Protein AF-A0A949QBA0-F1 (afdb_monomer_lite)

Structure (mmCIF, N/CA/C/O backbone):
data_AF-A0A949QBA0-F1
#
_entry.id   AF-A0A949QBA0-F1
#
loop_
_atom_site.group_PDB
_atom_site.id
_atom_site.type_symbol
_atom_site.label_atom_id
_atom_site.label_alt_id
_atom_site.label_comp_id
_atom_site.label_asym_id
_atom_site.label_entity_id
_atom_site.label_seq_id
_atom_site.pdbx_PDB_ins_code
_atom_site.Cartn_x
_atom_site.Cartn_y
_atom_site.Cartn_z
_atom_site.occupancy
_atom_site.B_iso_or_equiv
_atom_site.auth_seq_id
_atom_site.auth_comp_id
_atom_site.auth_asym_id
_atom_site.auth_atom_id
_atom_site.pdbx_PDB_model_num
ATOM 1 N N . MET A 1 1 ? 26.876 -8.020 -15.153 1.00 51.31 1 MET A N 1
ATOM 2 C CA . MET A 1 1 ? 26.272 -6.671 -15.220 1.00 51.31 1 MET A CA 1
ATOM 3 C C . MET A 1 1 ? 24.787 -6.814 -14.903 1.00 51.31 1 MET A C 1
ATOM 5 O O . MET A 1 1 ? 24.104 -7.500 -15.654 1.00 51.31 1 MET A O 1
ATOM 9 N N . LYS A 1 2 ? 24.288 -6.302 -13.766 1.00 46.75 2 LYS A N 1
ATOM 10 C CA . LYS A 1 2 ? 22.831 -6.277 -13.529 1.00 46.75 2 LYS A CA 1
ATOM 11 C C . LYS A 1 2 ? 22.244 -5.318 -14.564 1.00 46.75 2 LYS A C 1
ATOM 13 O O . LYS A 1 2 ? 22.674 -4.169 -14.608 1.00 46.75 2 LYS A O 1
ATOM 18 N N . LYS A 1 3 ? 21.347 -5.797 -15.431 1.00 49.00 3 LYS A N 1
ATOM 19 C CA . LYS A 1 3 ? 20.605 -4.909 -16.334 1.00 49.00 3 LYS A CA 1
ATOM 20 C C . LYS A 1 3 ? 19.899 -3.869 -15.453 1.00 49.00 3 LYS A C 1
ATOM 22 O O . LYS A 1 3 ? 19.265 -4.294 -14.483 1.00 49.00 3 LYS A O 1
ATOM 27 N N . PRO A 1 4 ? 20.045 -2.558 -15.710 1.00 51.81 4 PRO A N 1
ATOM 28 C CA . PRO A 1 4 ? 19.211 -1.584 -15.030 1.00 51.81 4 PRO A CA 1
ATOM 29 C C . PRO A 1 4 ? 17.778 -1.980 -15.371 1.00 51.81 4 PRO A C 1
ATOM 31 O O . PRO A 1 4 ? 17.440 -2.111 -16.547 1.00 51.81 4 PRO A O 1
ATOM 34 N N . PHE A 1 5 ? 16.984 -2.303 -14.352 1.00 58.03 5 PHE A N 1
ATOM 35 C CA . PHE A 1 5 ? 15.542 -2.381 -14.531 1.00 58.03 5 PHE A CA 1
ATOM 36 C C . PHE A 1 5 ? 15.146 -1.063 -15.199 1.00 58.03 5 PHE A C 1
ATOM 38 O O . PHE A 1 5 ? 15.562 0.001 -14.738 1.00 58.03 5 PHE A O 1
ATOM 45 N N . ASP A 1 6 ? 14.515 -1.169 -16.362 1.00 64.69 6 ASP A N 1
ATOM 46 C CA . ASP A 1 6 ? 14.205 -0.041 -17.227 1.00 64.69 6 ASP A CA 1
ATOM 47 C C . ASP A 1 6 ? 13.470 1.066 -16.447 1.00 64.69 6 ASP A C 1
ATOM 49 O O . ASP A 1 6 ? 12.741 0.801 -15.490 1.00 64.69 6 ASP A O 1
ATOM 53 N N . ASN A 1 7 ? 13.660 2.332 -16.830 1.00 61.34 7 ASN A N 1
ATOM 54 C CA . ASN A 1 7 ? 12.917 3.447 -16.220 1.00 61.34 7 ASN A CA 1
ATOM 55 C C . ASN A 1 7 ? 11.392 3.210 -16.253 1.00 61.34 7 ASN A C 1
ATOM 57 O O . ASN A 1 7 ? 10.688 3.594 -15.323 1.00 61.34 7 ASN A O 1
ATOM 61 N N . ASN A 1 8 ? 10.922 2.463 -17.254 1.00 69.69 8 ASN A N 1
ATOM 62 C CA . ASN A 1 8 ? 9.539 2.034 -17.421 1.00 69.69 8 ASN A CA 1
ATOM 63 C C . ASN A 1 8 ? 8.998 1.251 -16.201 1.00 69.69 8 ASN A C 1
ATOM 65 O O . ASN A 1 8 ? 7.884 1.486 -15.743 1.00 69.69 8 ASN A O 1
ATOM 69 N N . SER A 1 9 ? 9.798 0.374 -15.583 1.00 79.31 9 SER A N 1
ATOM 70 C CA . SER A 1 9 ? 9.400 -0.359 -14.367 1.00 79.31 9 SER A CA 1
ATOM 71 C C . SER A 1 9 ? 9.242 0.545 -13.139 1.00 79.31 9 SER A C 1
ATOM 73 O O . SER A 1 9 ? 8.511 0.214 -12.201 1.00 79.31 9 SER A O 1
ATOM 75 N N . ILE A 1 10 ? 9.960 1.672 -13.097 1.00 85.75 10 ILE A N 1
ATOM 76 C CA . ILE A 1 10 ? 9.834 2.662 -12.022 1.00 85.75 10 ILE A CA 1
ATOM 77 C C . ILE A 1 10 ? 8.558 3.476 -12.207 1.00 85.75 10 ILE A C 1
ATOM 79 O O . ILE A 1 10 ? 7.810 3.636 -11.244 1.00 85.75 10 ILE A O 1
ATOM 83 N N . GLU A 1 11 ? 8.295 3.922 -13.431 1.00 88.44 11 GLU A N 1
ATOM 84 C CA . GLU A 1 11 ? 7.098 4.682 -13.800 1.00 88.44 11 GLU A CA 1
ATOM 85 C C . GLU A 1 11 ? 5.824 3.875 -13.522 1.00 88.44 11 GLU A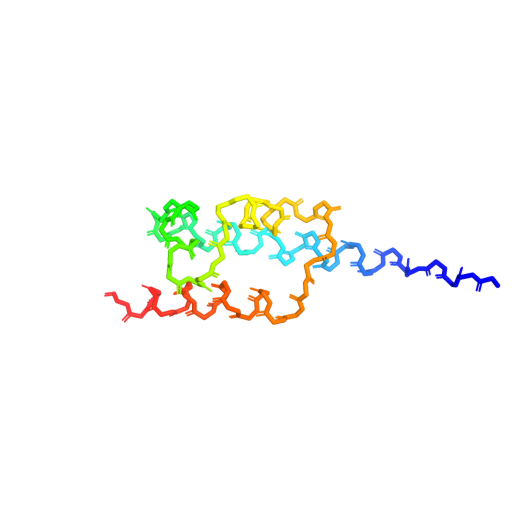 C 1
ATOM 87 O O . GLU A 1 11 ? 4.987 4.317 -12.735 1.00 88.44 11 GLU A O 1
ATOM 92 N N . ILE A 1 12 ? 5.746 2.629 -14.009 1.00 88.81 12 ILE A N 1
ATOM 93 C CA . ILE A 1 12 ? 4.606 1.724 -13.767 1.00 88.81 12 ILE A CA 1
ATOM 94 C C . ILE A 1 12 ? 4.339 1.537 -12.267 1.00 88.81 12 ILE A C 1
ATOM 96 O O . ILE A 1 12 ? 3.191 1.507 -11.819 1.00 88.81 12 ILE A O 1
ATOM 100 N N . ARG A 1 13 ? 5.395 1.413 -11.455 1.00 89.56 13 ARG A N 1
ATOM 101 C CA . ARG A 1 13 ? 5.252 1.251 -10.002 1.00 89.56 13 ARG A CA 1
ATOM 102 C C . ARG A 1 13 ? 4.665 2.501 -9.348 1.00 89.56 13 ARG A C 1
ATOM 104 O O . ARG A 1 13 ? 3.846 2.368 -8.440 1.00 89.56 13 ARG A O 1
ATOM 111 N N . ILE A 1 14 ? 5.098 3.687 -9.771 1.00 92.50 14 ILE A N 1
ATOM 112 C CA . ILE A 1 14 ? 4.595 4.963 -9.250 1.00 92.50 14 IL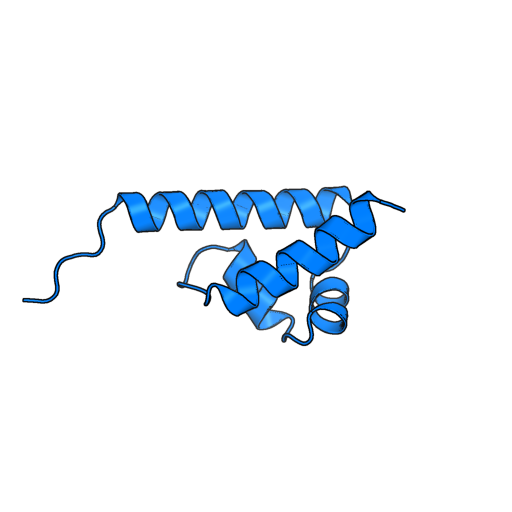E A CA 1
ATOM 113 C C . ILE A 1 14 ? 3.126 5.148 -9.642 1.00 92.50 14 ILE A C 1
ATOM 115 O O . ILE A 1 14 ? 2.313 5.502 -8.790 1.00 92.50 14 ILE A O 1
ATOM 119 N N . GLU A 1 15 ? 2.770 4.847 -10.891 1.00 93.69 15 GLU A N 1
ATOM 120 C CA . GLU A 1 15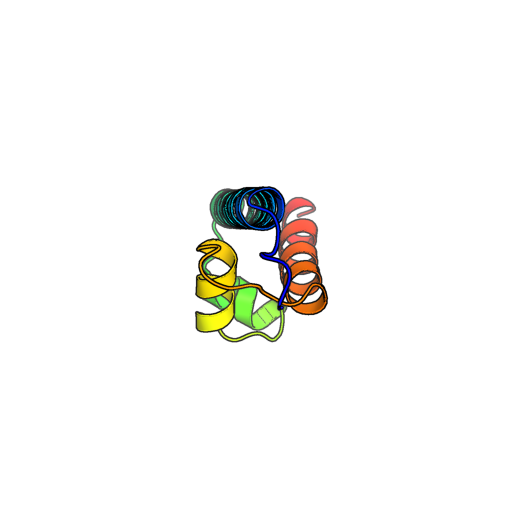 ? 1.387 4.914 -11.371 1.00 93.69 15 GLU A CA 1
ATOM 121 C C . GLU A 1 15 ? 0.468 3.964 -10.596 1.00 93.69 15 GLU A C 1
ATOM 123 O O . GLU A 1 15 ? -0.589 4.374 -10.112 1.00 93.69 15 GLU A O 1
ATOM 128 N N . LEU A 1 16 ? 0.897 2.714 -10.397 1.00 94.00 16 LEU A N 1
ATOM 129 C CA . LEU A 1 16 ? 0.138 1.734 -9.622 1.00 94.00 16 LEU A CA 1
ATOM 130 C C . LEU A 1 16 ? -0.033 2.166 -8.158 1.00 94.00 16 LEU A C 1
ATOM 132 O O . LEU A 1 16 ? -1.120 2.038 -7.595 1.00 94.00 16 LEU A O 1
ATOM 136 N N . ALA A 1 17 ? 1.026 2.692 -7.541 1.00 95.94 17 ALA A N 1
ATOM 137 C CA . ALA A 1 17 ? 0.982 3.207 -6.177 1.00 95.94 17 ALA A CA 1
ATOM 138 C C . ALA A 1 17 ? -0.026 4.361 -6.038 1.00 95.94 17 ALA A C 1
ATOM 140 O O . ALA A 1 17 ? -0.869 4.345 -5.138 1.00 95.94 17 ALA A O 1
ATOM 141 N N . ALA A 1 18 ? 0.012 5.318 -6.971 1.00 96.69 18 ALA A N 1
ATOM 142 C CA . ALA A 1 18 ? -0.914 6.445 -7.014 1.00 96.69 18 ALA A CA 1
ATOM 143 C C . ALA A 1 18 ? -2.368 5.994 -7.229 1.00 96.69 18 ALA A C 1
ATOM 145 O O . ALA A 1 18 ? -3.277 6.523 -6.586 1.00 96.69 18 ALA A O 1
ATOM 146 N N . TYR A 1 19 ? -2.591 4.993 -8.087 1.00 96.62 19 TYR A N 1
ATOM 147 C CA . TYR A 1 19 ? -3.909 4.399 -8.303 1.00 96.62 19 TYR A CA 1
ATOM 148 C C . TYR A 1 19 ? -4.482 3.795 -7.014 1.00 96.62 19 TYR A C 1
ATOM 150 O O . TYR A 1 19 ? -5.590 4.149 -6.610 1.00 96.62 19 TYR A O 1
ATOM 158 N N . LEU A 1 20 ? -3.717 2.937 -6.329 1.00 97.00 20 LEU A N 1
ATOM 159 C CA . LEU A 1 20 ? -4.162 2.287 -5.090 1.00 97.00 20 LEU A CA 1
ATOM 160 C C . LEU A 1 20 ? -4.426 3.306 -3.971 1.00 97.00 20 LEU A C 1
ATOM 162 O O . LEU A 1 20 ? -5.422 3.188 -3.258 1.00 97.00 20 LEU A O 1
ATOM 166 N N . LEU A 1 21 ? -3.581 4.336 -3.857 1.00 97.94 21 LEU A N 1
ATOM 167 C CA . LEU A 1 21 ? -3.784 5.439 -2.918 1.00 97.94 21 LEU A CA 1
ATOM 168 C C . LEU A 1 21 ? -5.103 6.170 -3.188 1.00 97.94 21 LEU A C 1
ATOM 170 O O . LEU A 1 21 ? -5.900 6.378 -2.272 1.00 97.94 21 LEU A O 1
ATOM 174 N N . LYS A 1 22 ? -5.332 6.567 -4.445 1.00 97.75 22 LYS A N 1
ATOM 175 C CA . LYS A 1 22 ? -6.545 7.287 -4.846 1.00 97.75 22 LYS A CA 1
ATOM 176 C C . LYS A 1 22 ? -7.790 6.452 -4.569 1.00 97.75 22 LYS A C 1
ATOM 178 O O . LYS A 1 22 ? -8.763 6.983 -4.043 1.00 97.75 22 LYS A O 1
ATOM 183 N N . LEU A 1 23 ? -7.731 5.161 -4.880 1.00 97.12 23 LEU A N 1
ATOM 184 C CA . LEU A 1 23 ? -8.814 4.224 -4.630 1.00 97.12 23 LEU A CA 1
ATOM 185 C C . LEU A 1 23 ? -9.140 4.125 -3.131 1.00 97.12 23 LEU A C 1
ATOM 187 O O . LEU A 1 23 ? -10.284 4.333 -2.737 1.00 97.12 23 LEU A O 1
ATOM 191 N N . ARG A 1 24 ? -8.131 3.912 -2.272 1.00 98.12 24 ARG A N 1
ATOM 192 C CA . ARG A 1 24 ? -8.330 3.867 -0.813 1.00 98.12 24 ARG A CA 1
ATOM 193 C C . ARG A 1 24 ? -8.956 5.154 -0.276 1.00 98.12 24 ARG A C 1
ATOM 195 O O . ARG A 1 24 ? -9.866 5.096 0.549 1.00 98.12 24 ARG A O 1
ATOM 202 N N . LEU A 1 25 ? -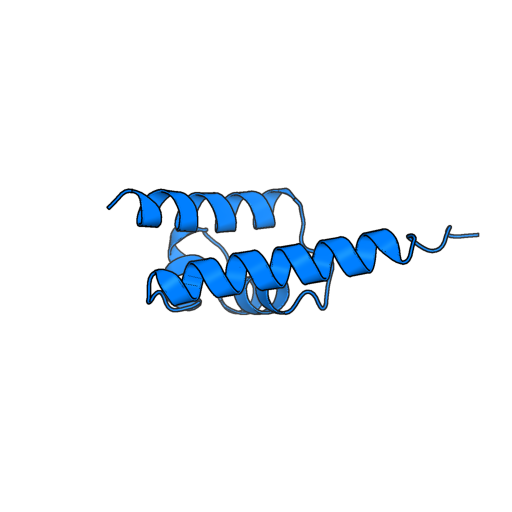8.447 6.308 -0.710 1.00 98.00 25 LEU A N 1
ATOM 203 C CA . LEU A 1 25 ? -8.961 7.605 -0.269 1.00 98.00 25 LEU A CA 1
ATOM 204 C C . LEU A 1 25 ? -10.396 7.846 -0.751 1.00 98.00 25 LEU A C 1
ATOM 206 O O . LEU A 1 25 ? -11.196 8.363 0.020 1.00 98.00 25 LEU A O 1
ATOM 210 N N . GLY A 1 26 ? -10.737 7.429 -1.974 1.00 97.31 26 GLY A N 1
ATOM 211 C CA . GLY A 1 26 ? -12.106 7.498 -2.498 1.00 97.31 26 GLY A CA 1
ATOM 212 C C . GLY A 1 26 ? -13.112 6.682 -1.681 1.00 97.31 26 GLY A C 1
ATOM 213 O O . GLY A 1 26 ? -14.270 7.070 -1.576 1.00 97.31 26 GLY A O 1
ATOM 214 N N . LEU A 1 27 ? -12.649 5.609 -1.037 1.00 96.69 27 LEU A N 1
ATOM 215 C CA . LEU A 1 27 ? -13.436 4.758 -0.140 1.00 96.69 27 LEU A CA 1
ATOM 216 C C . LEU A 1 27 ? -13.435 5.240 1.325 1.00 96.69 27 LEU A C 1
ATOM 218 O O . LEU A 1 27 ? -13.982 4.565 2.191 1.00 96.69 27 LEU A O 1
ATOM 222 N N . ASN A 1 28 ? -12.800 6.378 1.637 1.00 97.19 28 ASN A N 1
ATOM 223 C CA . ASN A 1 28 ? -12.620 6.894 3.004 1.00 97.19 28 ASN A CA 1
ATOM 224 C C . ASN A 1 28 ? -11.964 5.900 3.985 1.00 97.19 28 ASN A C 1
ATOM 226 O O . ASN A 1 28 ? -12.151 5.988 5.200 1.00 97.19 28 ASN A O 1
ATOM 230 N N . LEU A 1 29 ? -11.158 4.966 3.478 1.00 97.62 29 LEU A N 1
ATOM 231 C CA . LEU A 1 29 ? -10.471 3.978 4.304 1.00 97.62 29 LEU A CA 1
ATOM 232 C C . LEU A 1 29 ? -9.132 4.515 4.802 1.00 97.62 29 LEU A C 1
ATOM 234 O O . LEU A 1 29 ? -8.384 5.169 4.078 1.00 97.62 29 LEU A O 1
ATOM 238 N N . THR A 1 30 ? -8.763 4.175 6.030 1.00 98.31 30 THR A N 1
ATOM 239 C CA . THR A 1 30 ? -7.409 4.384 6.556 1.00 98.31 30 THR A CA 1
ATOM 240 C C . THR A 1 30 ? -6.462 3.287 6.063 1.00 98.31 30 THR A C 1
ATOM 242 O O . THR A 1 30 ? -6.875 2.169 5.753 1.00 98.31 30 THR A O 1
ATOM 245 N N . GLN A 1 31 ? -5.154 3.560 6.049 1.00 98.50 31 GLN A N 1
ATOM 246 C CA . GLN A 1 31 ? -4.158 2.526 5.731 1.00 98.50 31 GLN A CA 1
ATOM 247 C C . GLN A 1 31 ? -4.207 1.346 6.715 1.00 98.50 31 GLN A C 1
ATOM 249 O O . GLN A 1 31 ? -3.903 0.222 6.330 1.00 98.50 31 GLN A O 1
ATOM 254 N N . ASN A 1 32 ? -4.594 1.585 7.974 1.00 98.50 32 ASN A N 1
ATOM 255 C CA . ASN A 1 32 ? -4.688 0.530 8.980 1.00 98.50 32 ASN A CA 1
ATOM 256 C C . ASN A 1 32 ? -5.870 -0.418 8.719 1.00 98.50 32 ASN A C 1
ATOM 258 O O . ASN A 1 32 ? -5.719 -1.621 8.887 1.00 98.50 32 ASN A O 1
ATOM 262 N N . GLN A 1 33 ? -7.013 0.094 8.249 1.00 98.31 33 GLN A N 1
ATOM 263 C CA . GLN A 1 33 ? -8.148 -0.750 7.845 1.00 98.31 33 GLN A CA 1
ATOM 264 C C . GLN A 1 33 ? -7.756 -1.681 6.692 1.00 98.31 33 GLN A C 1
ATOM 266 O O . GLN A 1 33 ? -7.899 -2.896 6.802 1.00 98.31 33 GLN A O 1
ATOM 271 N N . VAL A 1 34 ? -7.127 -1.134 5.646 1.00 98.19 34 VAL A N 1
ATOM 272 C CA . VAL A 1 34 ? -6.630 -1.943 4.520 1.00 98.19 34 VAL A CA 1
ATOM 273 C C . VAL A 1 34 ? -5.575 -2.954 4.979 1.00 98.19 34 VAL A C 1
ATOM 275 O O . VAL A 1 34 ? -5.551 -4.087 4.502 1.00 98.19 34 VAL A O 1
ATOM 278 N N . ALA A 1 35 ? -4.704 -2.579 5.917 1.00 98.38 35 ALA A N 1
ATOM 279 C CA . ALA A 1 35 ? -3.688 -3.469 6.475 1.00 98.38 35 ALA A CA 1
ATOM 280 C C . ALA A 1 35 ? -4.308 -4.683 7.187 1.00 98.38 35 ALA A C 1
ATOM 282 O O . ALA A 1 35 ? -3.920 -5.816 6.900 1.00 98.38 35 ALA A O 1
ATOM 283 N N . ILE A 1 36 ? -5.301 -4.448 8.053 1.00 98.12 36 ILE A N 1
ATOM 284 C CA . ILE A 1 36 ? -6.019 -5.500 8.784 1.00 98.12 36 ILE A CA 1
ATOM 285 C C . ILE A 1 36 ? -6.655 -6.490 7.802 1.00 98.12 36 ILE A C 1
ATOM 287 O O . ILE A 1 36 ? -6.436 -7.694 7.919 1.00 98.12 36 ILE A O 1
ATOM 291 N N . GLU A 1 37 ? -7.374 -5.995 6.796 1.00 97.31 37 GLU A N 1
ATOM 292 C CA . GLU A 1 37 ? -8.102 -6.848 5.850 1.00 97.31 37 GLU A CA 1
ATOM 293 C C . GLU A 1 37 ? -7.188 -7.568 4.848 1.00 97.31 37 GLU A C 1
ATOM 295 O O . GLU A 1 37 ? -7.442 -8.710 4.466 1.00 97.31 37 GLU A O 1
ATOM 300 N N . SER A 1 38 ? -6.081 -6.940 4.446 1.00 97.06 38 SER A N 1
ATOM 301 C CA . SER A 1 38 ? -5.100 -7.554 3.537 1.00 97.06 38 SER A CA 1
ATOM 302 C C . SER A 1 38 ? -4.122 -8.504 4.243 1.00 97.06 38 SER A C 1
ATOM 304 O O . SER A 1 38 ? -3.352 -9.211 3.578 1.00 97.06 38 SER A O 1
ATOM 306 N N . GLY A 1 39 ? -4.124 -8.526 5.581 1.00 97.75 39 GLY A N 1
ATOM 307 C CA . GLY A 1 39 ? -3.159 -9.270 6.390 1.00 97.75 39 GLY A CA 1
ATOM 308 C C . GLY A 1 39 ? -1.726 -8.753 6.233 1.00 97.75 39 GLY A C 1
ATOM 309 O O . GLY A 1 39 ? -0.779 -9.543 6.235 1.00 97.75 39 GLY A O 1
ATOM 310 N N . LEU A 1 40 ? -1.562 -7.445 6.025 1.00 97.12 40 LEU A N 1
ATOM 311 C CA . LEU A 1 40 ? -0.274 -6.759 5.905 1.00 97.12 40 LEU A CA 1
ATOM 312 C C . LEU A 1 40 ? -0.071 -5.800 7.083 1.00 97.12 40 LEU A C 1
ATOM 314 O O . LEU A 1 40 ? -0.998 -5.481 7.819 1.00 97.12 40 LEU A O 1
ATOM 318 N N . SER A 1 41 ? 1.153 -5.303 7.268 1.00 97.75 41 SER A N 1
ATOM 319 C CA . SER A 1 41 ? 1.382 -4.194 8.197 1.00 97.75 41 SER A CA 1
ATOM 320 C C . SER A 1 41 ? 0.950 -2.867 7.569 1.00 97.75 41 SER A C 1
ATOM 322 O O . SER A 1 41 ? 1.096 -2.665 6.362 1.00 97.75 41 SER A O 1
ATOM 324 N N . GLN A 1 42 ? 0.526 -1.901 8.387 1.00 97.81 42 GLN A N 1
ATOM 325 C CA . GLN A 1 42 ? 0.258 -0.538 7.907 1.00 97.81 42 GLN A CA 1
ATOM 326 C C . GLN A 1 42 ? 1.497 0.080 7.231 1.00 97.81 42 GLN A C 1
ATOM 328 O O . GLN A 1 42 ? 1.376 0.761 6.212 1.00 97.81 42 GLN A O 1
ATOM 333 N N . SER A 1 43 ? 2.703 -0.233 7.718 1.00 96.75 43 SER A N 1
ATOM 334 C CA . SER A 1 43 ? 3.951 0.198 7.082 1.00 96.75 43 SER A CA 1
ATOM 335 C C . SER A 1 43 ? 4.146 -0.389 5.679 1.00 96.75 43 SER A C 1
ATOM 337 O O . SER A 1 43 ? 4.708 0.282 4.816 1.00 96.75 43 SER A O 1
ATOM 339 N N . ALA A 1 44 ? 3.669 -1.611 5.419 1.00 95.81 44 ALA A N 1
ATOM 340 C CA . ALA A 1 44 ? 3.685 -2.203 4.085 1.00 95.81 44 ALA A CA 1
ATOM 341 C C . ALA A 1 44 ? 2.698 -1.494 3.148 1.00 95.81 44 ALA A C 1
ATOM 343 O O . ALA A 1 44 ? 3.077 -1.195 2.018 1.00 95.81 44 ALA A O 1
ATOM 344 N N . ILE A 1 45 ? 1.495 -1.149 3.627 1.00 97.62 45 ILE A N 1
ATOM 345 C CA . ILE A 1 45 ? 0.533 -0.332 2.865 1.00 97.62 45 ILE A CA 1
ATOM 346 C C . ILE A 1 45 ? 1.149 1.018 2.500 1.00 97.62 45 ILE A C 1
ATOM 348 O O . ILE A 1 45 ? 1.138 1.409 1.338 1.00 97.62 45 ILE A O 1
ATOM 352 N N . SER A 1 46 ? 1.780 1.689 3.466 1.00 96.75 46 SER A N 1
ATOM 353 C CA . SER A 1 46 ? 2.466 2.957 3.220 1.00 96.75 46 SER A CA 1
ATOM 354 C C . SER A 1 46 ? 3.561 2.823 2.156 1.00 96.75 46 SER A C 1
ATOM 356 O O . SER A 1 46 ? 3.607 3.623 1.224 1.00 96.75 46 SER A O 1
ATOM 358 N N . ARG A 1 47 ? 4.420 1.794 2.215 1.00 94.94 47 ARG A N 1
ATOM 359 C CA . ARG A 1 47 ? 5.451 1.582 1.179 1.00 94.94 47 ARG A CA 1
ATOM 360 C C . ARG A 1 47 ? 4.853 1.335 -0.208 1.00 94.94 47 ARG A C 1
ATOM 362 O O . ARG A 1 47 ? 5.381 1.873 -1.179 1.00 94.94 47 ARG A O 1
ATOM 369 N N . ILE A 1 48 ? 3.763 0.568 -0.283 1.00 95.81 48 ILE A N 1
ATOM 370 C CA . ILE A 1 48 ? 3.029 0.299 -1.527 1.00 95.81 48 ILE A CA 1
ATOM 371 C C . ILE A 1 48 ? 2.481 1.603 -2.113 1.00 95.81 48 ILE A C 1
ATOM 373 O O . ILE A 1 48 ? 2.780 1.913 -3.260 1.00 95.81 48 ILE A O 1
ATOM 377 N N . GLU A 1 49 ? 1.752 2.394 -1.323 1.00 96.38 49 GLU A N 1
ATOM 378 C CA . GLU A 1 49 ? 1.123 3.647 -1.776 1.00 96.38 49 GLU A CA 1
ATOM 379 C C . GLU A 1 49 ? 2.136 4.746 -2.120 1.00 96.38 49 GLU A C 1
ATOM 381 O O . GLU A 1 49 ? 1.827 5.656 -2.883 1.00 96.38 49 GLU A O 1
ATOM 386 N N . ASN A 1 50 ? 3.356 4.667 -1.587 1.00 93.44 5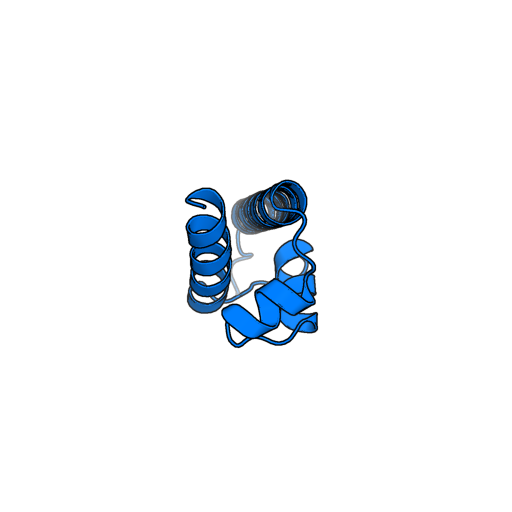0 ASN A N 1
ATOM 387 C CA . ASN A 1 50 ? 4.423 5.615 -1.900 1.00 93.44 50 ASN A CA 1
ATOM 388 C C . ASN A 1 50 ? 5.268 5.216 -3.121 1.00 93.44 50 ASN A C 1
ATOM 390 O O . ASN A 1 50 ? 6.099 6.013 -3.552 1.00 93.44 50 ASN A O 1
ATOM 3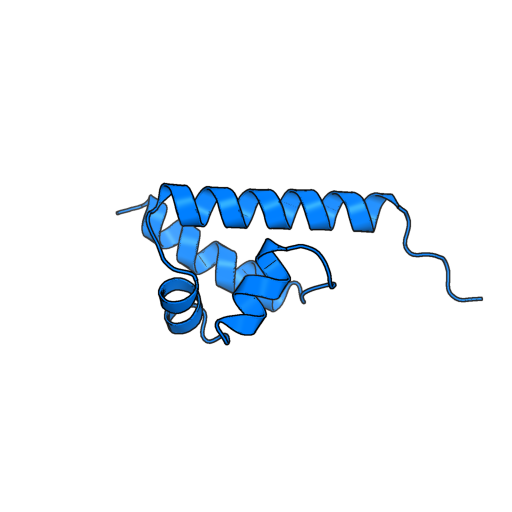94 N N . GLY A 1 51 ? 5.149 3.985 -3.636 1.00 88.31 51 GLY A N 1
ATOM 395 C CA . GLY A 1 51 ? 5.915 3.520 -4.800 1.00 88.31 51 GLY A CA 1
ATOM 396 C C . GLY A 1 51 ? 7.445 3.598 -4.645 1.00 88.31 51 GLY A C 1
ATOM 397 O O . GLY A 1 51 ? 8.169 3.521 -5.639 1.00 88.31 51 GLY A O 1
ATOM 398 N N . LYS A 1 52 ? 7.967 3.765 -3.420 1.00 76.75 52 LYS A N 1
ATOM 399 C CA . LYS A 1 52 ? 9.408 3.948 -3.150 1.00 76.75 52 LYS A CA 1
ATOM 400 C C . LYS A 1 52 ? 10.203 2.653 -3.302 1.00 76.75 52 LYS A C 1
ATOM 402 O O . LYS A 1 52 ? 11.373 2.693 -3.662 1.00 76.75 52 LYS A O 1
ATOM 407 N N . GLU A 1 53 ? 9.557 1.514 -3.067 1.00 81.69 53 GLU A N 1
ATOM 408 C CA . GLU A 1 53 ? 10.163 0.185 -3.126 1.00 81.69 53 GLU A CA 1
ATOM 409 C C . GLU A 1 53 ? 9.282 -0.773 -3.929 1.00 81.69 53 GLU A C 1
ATOM 411 O O . GLU A 1 53 ? 8.058 -0.635 -3.964 1.00 81.69 53 GLU A O 1
ATOM 416 N N . ALA A 1 54 ? 9.904 -1.763 -4.572 1.00 81.25 54 ALA A N 1
ATOM 417 C CA . ALA A 1 54 ? 9.181 -2.804 -5.287 1.00 81.25 54 ALA A CA 1
ATOM 418 C C . ALA A 1 54 ? 8.437 -3.710 -4.293 1.00 81.25 54 ALA A C 1
ATOM 420 O O . ALA A 1 54 ? 9.042 -4.514 -3.584 1.00 81.25 54 ALA A O 1
ATOM 421 N N . ALA A 1 55 ? 7.113 -3.586 -4.251 1.00 88.94 55 ALA A N 1
ATOM 422 C CA . ALA A 1 55 ? 6.260 -4.549 -3.573 1.00 88.94 55 ALA A CA 1
ATOM 423 C C . ALA A 1 55 ? 6.129 -5.827 -4.413 1.00 88.94 55 ALA A C 1
ATOM 425 O O . ALA A 1 55 ? 6.171 -5.789 -5.644 1.00 88.94 55 ALA A O 1
ATOM 426 N N . SER A 1 56 ? 5.941 -6.970 -3.754 1.00 92.25 56 SER A N 1
ATOM 427 C CA . SER A 1 56 ? 5.636 -8.209 -4.468 1.00 92.25 56 SER A CA 1
ATOM 428 C C . SER A 1 56 ? 4.263 -8.118 -5.138 1.00 92.25 56 SER A C 1
ATOM 430 O O . SER A 1 56 ? 3.333 -7.515 -4.595 1.00 92.25 56 SER A O 1
ATOM 432 N N . LEU A 1 57 ? 4.107 -8.793 -6.281 1.00 91.50 57 LEU A N 1
ATOM 433 C CA . LEU A 1 57 ? 2.815 -8.918 -6.962 1.00 91.50 57 LEU A CA 1
ATOM 434 C C . LEU A 1 57 ? 1.723 -9.438 -6.016 1.00 91.50 57 LEU A C 1
ATOM 436 O O . LEU A 1 57 ? 0.601 -8.947 -6.026 1.00 91.50 57 LEU A O 1
ATOM 440 N N . PHE A 1 58 ? 2.061 -10.392 -5.148 1.00 95.75 58 PHE A N 1
ATOM 441 C CA . PHE A 1 58 ? 1.117 -10.963 -4.193 1.00 95.75 58 PHE A CA 1
ATOM 442 C C . PHE A 1 58 ? 0.588 -9.927 -3.189 1.00 95.75 58 PHE A C 1
ATOM 444 O O . PHE A 1 58 ? -0.611 -9.895 -2.916 1.00 95.75 58 PHE A O 1
ATOM 451 N N . ASN A 1 59 ? 1.452 -9.042 -2.682 1.00 95.69 59 ASN A N 1
ATOM 452 C CA . ASN A 1 59 ? 1.024 -7.973 -1.779 1.00 95.69 59 ASN A CA 1
ATOM 453 C C . ASN A 1 59 ? 0.177 -6.925 -2.510 1.00 95.69 59 ASN A C 1
ATOM 455 O O . ASN A 1 59 ? -0.821 -6.471 -1.958 1.00 95.69 59 ASN A O 1
ATOM 459 N N . LEU A 1 60 ? 0.521 -6.595 -3.758 1.00 95.50 60 LEU A N 1
ATOM 460 C CA . LEU A 1 60 ? -0.279 -5.695 -4.596 1.00 95.50 60 LEU A CA 1
ATOM 461 C C . LEU A 1 60 ? -1.685 -6.261 -4.843 1.00 95.50 60 LEU A C 1
ATOM 463 O O . LEU A 1 60 ? -2.674 -5.558 -4.652 1.00 95.50 60 LEU A O 1
ATOM 467 N N . VAL A 1 61 ? -1.784 -7.551 -5.181 1.00 96.12 61 VAL A N 1
ATOM 468 C CA . VAL A 1 61 ? -3.065 -8.246 -5.385 1.00 96.12 61 VAL A CA 1
ATOM 469 C C . VAL A 1 61 ? -3.900 -8.279 -4.105 1.00 96.12 61 VAL A C 1
ATOM 471 O O . VAL A 1 61 ? -5.109 -8.074 -4.168 1.00 96.12 61 VAL A O 1
ATOM 474 N N . ARG A 1 62 ? -3.283 -8.506 -2.937 1.00 96.81 62 ARG A N 1
ATOM 475 C CA . ARG A 1 62 ? -3.992 -8.471 -1.646 1.00 96.81 62 ARG A CA 1
ATOM 476 C C . ARG A 1 62 ? -4.614 -7.105 -1.372 1.00 96.81 62 ARG A C 1
ATOM 478 O O . ARG A 1 62 ? -5.789 -7.045 -1.029 1.00 96.81 62 ARG A O 1
ATOM 485 N N . VAL A 1 63 ? -3.847 -6.029 -1.556 1.00 97.25 63 VAL A N 1
ATOM 486 C CA . VAL A 1 63 ? -4.345 -4.657 -1.367 1.00 97.25 63 VAL A CA 1
ATOM 487 C C . VAL A 1 63 ? -5.468 -4.348 -2.355 1.00 97.25 63 VAL A C 1
ATOM 489 O O . VAL A 1 63 ? -6.532 -3.898 -1.945 1.00 97.25 63 VAL A O 1
ATOM 492 N N . TYR A 1 64 ? -5.272 -4.655 -3.639 1.00 96.88 64 TYR A N 1
ATOM 493 C CA . TYR A 1 64 ? -6.293 -4.422 -4.660 1.00 96.88 64 TYR A CA 1
ATOM 494 C C . TYR A 1 64 ? -7.590 -5.201 -4.391 1.00 96.88 64 TYR A C 1
ATOM 496 O O . TYR A 1 64 ? -8.678 -4.652 -4.551 1.00 96.88 64 TYR A O 1
ATOM 504 N N . ARG A 1 65 ? -7.504 -6.459 -3.937 1.00 96.12 65 ARG A N 1
ATOM 505 C CA . ARG A 1 65 ? -8.684 -7.269 -3.594 1.00 96.12 65 ARG A CA 1
ATOM 506 C C . ARG A 1 65 ? -9.514 -6.634 -2.481 1.00 96.12 65 ARG A C 1
ATOM 508 O O . ARG A 1 65 ? -10.730 -6.609 -2.601 1.00 96.12 65 ARG A O 1
ATOM 515 N N . VAL A 1 66 ? -8.871 -6.133 -1.428 1.00 96.44 66 VAL A N 1
ATOM 516 C CA . VAL A 1 66 ? -9.579 -5.434 -0.346 1.00 96.44 66 VAL A CA 1
ATOM 517 C C . VAL A 1 66 ? -10.306 -4.221 -0.916 1.00 96.44 66 VAL A C 1
ATOM 519 O O . VAL A 1 66 ? -11.519 -4.115 -0.800 1.00 96.44 66 VAL A O 1
ATOM 522 N N . LEU A 1 67 ? -9.593 -3.345 -1.622 1.00 96.25 67 LEU A N 1
ATOM 523 C CA . LEU A 1 67 ? -10.183 -2.109 -2.137 1.00 96.25 67 LEU A CA 1
ATOM 524 C C . LEU A 1 67 ? -11.332 -2.351 -3.136 1.00 96.25 67 LEU A C 1
ATOM 526 O O . LEU A 1 67 ? -12.350 -1.674 -3.068 1.00 96.25 67 LEU A O 1
ATOM 530 N N . SER A 1 68 ? -11.207 -3.347 -4.016 1.00 93.75 68 SER A N 1
ATOM 531 C CA . SER A 1 68 ? -12.264 -3.707 -4.981 1.00 93.75 68 SER A CA 1
ATOM 532 C C . SER A 1 68 ? -13.511 -4.318 -4.334 1.00 93.75 68 SER A C 1
ATOM 534 O O . SER A 1 68 ? -14.613 -4.160 -4.855 1.00 93.75 68 SER A O 1
ATOM 536 N N . GLN A 1 69 ? -13.373 -4.989 -3.187 1.00 92.38 69 GLN A N 1
ATOM 537 C CA . GLN A 1 69 ? -14.527 -5.467 -2.421 1.00 92.38 69 GLN A CA 1
ATOM 538 C C . GLN A 1 69 ? -15.325 -4.304 -1.829 1.00 92.38 69 GLN A C 1
ATOM 540 O O . GLN A 1 69 ? -16.550 -4.344 -1.860 1.00 92.38 69 GLN A O 1
ATOM 545 N N . TRP A 1 70 ? -14.643 -3.261 -1.353 1.00 89.81 70 TRP A N 1
ATOM 546 C CA . TRP A 1 70 ? -15.276 -2.062 -0.799 1.00 89.81 70 TRP A CA 1
ATOM 547 C C . TRP A 1 70 ? -15.957 -1.178 -1.851 1.00 89.81 70 TRP A C 1
ATOM 549 O O . TRP A 1 70 ? -16.950 -0.543 -1.528 1.00 89.81 70 TRP A O 1
ATOM 559 N N . GLU A 1 71 ? -15.487 -1.155 -3.103 1.00 79.56 71 GLU A N 1
ATOM 560 C CA . GLU A 1 71 ? -16.194 -0.461 -4.201 1.00 79.56 71 GLU A CA 1
ATOM 561 C C . GLU A 1 71 ? -17.577 -1.057 -4.512 1.00 79.56 71 GLU A C 1
ATOM 563 O O . GLU A 1 71 ? -18.401 -0.398 -5.141 1.00 79.56 71 GLU A O 1
ATOM 568 N N . SER A 1 72 ? -17.825 -2.307 -4.114 1.00 71.94 72 SER A N 1
ATOM 569 C CA . SER A 1 72 ? -19.068 -3.029 -4.415 1.00 71.94 72 SER A CA 1
ATOM 570 C C . SER A 1 72 ? -20.133 -2.909 -3.314 1.00 71.94 72 SER A C 1
ATOM 572 O O . SER A 1 72 ? -21.156 -3.592 -3.396 1.00 71.94 72 SER A O 1
ATOM 574 N N . VAL A 1 73 ? -19.880 -2.100 -2.280 1.00 62.44 73 VAL A N 1
ATOM 575 C CA . VAL A 1 73 ? -20.731 -1.906 -1.091 1.00 62.44 73 VAL A CA 1
ATOM 576 C C . VAL A 1 73 ? -21.321 -0.503 -1.107 1.00 62.44 73 VAL A C 1
ATOM 578 O O . VAL A 1 73 ? -22.538 -0.392 -0.841 1.00 62.44 73 VAL A O 1
#

pLDDT: mean 89.35, std 13.49, range [46.75, 98.5]

Foldseek 3Di:
DPDPPDVVVLVVQQVLLCVLVVLCVVLVHDLCNLCVQLVHDSVLNVCSNRSPDDDDPSSSVSSVVVSVVSVVD

Secondary structure (DSSP, 8-state):
-PPPPPHHHHHHHHHHHHHHHHHHHHTT--HHHHHHHHT--HHHHHHHHHTSS---HHHHHHHHHHHHHHTT-

Sequence (73 aa):
MKKPFDNNSIEIRIELAAYLLKLRLGLNLTQNQVAIESGLSQSAISRIENGKEAASLFNLVRVYRVLSQWESV

Radius of gyration: 12.9 Å; chains: 1; bounding box: 47×19×26 Å